Protein AF-A0A2H0QJI5-F1 (afdb_monomer_lite)

Foldseek 3Di:
DVVVVVVVVVVVVVVPVPPDQAWDKDAAAPPDDLVNVCVVQVHDSVVQCVQVVVDGDDHGDIGTDRDDPPPVRVVVVVCPQVVCVVVVHFDDFFPQFPDWPADFADDPNDGDHHTDTDDDPPGGTDGD

Radius of gyration: 22.29 Å; chains: 1; bounding box: 58×56×50 Å

Structure (mmCIF, N/CA/C/O backbone):
data_AF-A0A2H0QJI5-F1
#
_entry.id   AF-A0A2H0QJI5-F1
#
loop_
_atom_site.group_PDB
_atom_site.id
_atom_site.type_symbol
_atom_site.label_atom_id
_atom_site.label_alt_id
_atom_site.label_comp_id
_atom_site.label_asym_id
_atom_site.label_entity_id
_atom_site.label_seq_id
_atom_site.pdbx_PDB_ins_code
_atom_site.Cartn_x
_atom_site.Cartn_y
_atom_site.Cartn_z
_atom_site.occupancy
_atom_site.B_iso_or_equiv
_atom_site.auth_seq_id
_atom_site.auth_comp_id
_atom_site.auth_asym_id
_atom_site.auth_atom_id
_atom_site.pdbx_PDB_model_num
ATOM 1 N N . MET A 1 1 ? -29.119 39.207 14.466 1.00 65.50 1 MET A N 1
ATOM 2 C CA . MET A 1 1 ? -28.094 38.510 15.281 1.00 65.50 1 MET A CA 1
ATOM 3 C C . MET A 1 1 ? -28.472 37.071 15.636 1.00 65.50 1 MET A C 1
ATOM 5 O O . MET A 1 1 ? -27.740 36.178 15.244 1.00 65.50 1 MET A O 1
ATOM 9 N N . ARG A 1 2 ? -29.622 36.796 16.271 1.00 75.06 2 ARG A N 1
ATOM 10 C CA . ARG A 1 2 ? -30.008 35.434 16.708 1.00 75.06 2 ARG A CA 1
ATOM 11 C C . ARG A 1 2 ? -30.008 34.357 15.600 1.00 75.06 2 ARG A C 1
ATOM 13 O O . ARG A 1 2 ? -29.524 33.267 15.852 1.00 75.06 2 ARG A O 1
ATOM 20 N N . ARG A 1 3 ? -30.440 34.684 14.369 1.00 77.94 3 ARG A N 1
ATOM 21 C CA . ARG A 1 3 ? -30.428 33.766 13.200 1.00 77.94 3 ARG A CA 1
ATOM 22 C C . ARG A 1 3 ? -29.022 33.418 12.682 1.00 77.94 3 ARG A C 1
ATOM 24 O O . ARG A 1 3 ? -28.812 32.313 12.206 1.00 77.94 3 ARG A O 1
ATOM 31 N N . ILE A 1 4 ? -28.062 34.338 12.807 1.00 85.00 4 ILE A N 1
ATOM 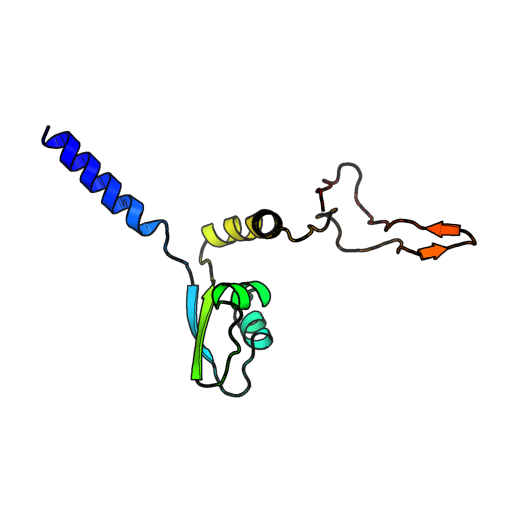32 C CA . ILE A 1 4 ? -26.660 34.116 12.401 1.00 85.00 4 ILE A CA 1
ATOM 33 C C . ILE A 1 4 ? -25.996 33.121 13.360 1.00 85.00 4 ILE A C 1
ATOM 35 O O . ILE A 1 4 ? -25.307 32.208 12.923 1.00 85.00 4 ILE A O 1
ATOM 39 N N . TRP A 1 5 ? -26.285 33.239 14.659 1.00 85.19 5 TRP A N 1
ATOM 40 C CA . TRP A 1 5 ? -25.828 32.289 15.675 1.00 85.19 5 TRP A CA 1
ATOM 41 C C . TRP A 1 5 ? -26.425 30.894 15.493 1.00 85.19 5 TRP A C 1
ATOM 43 O O . TRP A 1 5 ? -25.722 29.907 15.671 1.00 85.19 5 TRP A O 1
ATOM 53 N N . THR A 1 6 ? -27.697 30.798 15.089 1.00 89.06 6 THR A N 1
ATOM 54 C CA . THR A 1 6 ? -28.318 29.500 14.781 1.00 89.06 6 THR A CA 1
ATOM 55 C C . THR A 1 6 ? -27.646 28.826 13.583 1.00 89.06 6 THR A C 1
ATOM 57 O O . THR A 1 6 ? -27.369 27.634 13.637 1.00 89.06 6 THR A O 1
ATOM 60 N N . LEU A 1 7 ? -27.329 29.585 12.528 1.00 88.50 7 LEU A N 1
ATOM 61 C CA . LEU A 1 7 ? -26.627 29.064 11.349 1.00 88.50 7 LEU A CA 1
ATOM 62 C C . LEU A 1 7 ? -25.183 28.646 11.664 1.00 88.50 7 LEU A C 1
ATOM 64 O O . LEU A 1 7 ? -24.748 27.592 11.209 1.00 88.50 7 LEU A O 1
ATOM 68 N N . LEU A 1 8 ? -24.465 29.417 12.487 1.00 87.25 8 LEU A N 1
ATOM 69 C CA . LEU A 1 8 ? -23.122 29.060 12.961 1.00 87.25 8 LEU A CA 1
ATOM 70 C C . LEU A 1 8 ? -23.123 27.780 13.808 1.00 87.25 8 LEU A C 1
ATOM 72 O O . LEU A 1 8 ? -22.269 26.922 13.610 1.00 87.25 8 LEU A O 1
ATOM 76 N N . LEU A 1 9 ? -24.100 27.612 14.703 1.00 85.81 9 LEU A N 1
ATOM 77 C CA . LEU A 1 9 ? -24.247 26.393 15.506 1.00 85.81 9 LEU A CA 1
ATOM 78 C C . LEU A 1 9 ? -24.514 25.156 14.641 1.00 85.81 9 LEU A C 1
ATOM 80 O O . LEU A 1 9 ? -23.915 24.109 14.872 1.00 85.81 9 LEU A O 1
ATOM 84 N N . ILE A 1 10 ? -25.366 25.278 13.621 1.00 87.25 10 ILE A N 1
ATOM 85 C CA . ILE A 1 10 ? -25.645 24.180 12.684 1.00 87.25 10 ILE A CA 1
ATOM 86 C C . ILE A 1 10 ? -24.385 23.817 11.886 1.00 87.25 10 ILE A C 1
ATOM 88 O O . ILE A 1 10 ? -24.071 22.638 11.751 1.00 87.25 10 ILE A O 1
ATOM 92 N N . LEU A 1 11 ? -23.625 24.809 11.413 1.00 83.06 11 LEU A N 1
ATOM 93 C CA . LEU A 1 11 ? -22.386 24.575 10.667 1.00 83.06 11 LEU A CA 1
ATOM 94 C C . LEU A 1 11 ? -21.344 23.811 11.505 1.00 83.06 11 LEU A C 1
ATOM 96 O O . LEU A 1 11 ? -20.709 22.883 11.006 1.00 83.06 11 LEU A O 1
ATOM 100 N N . ILE A 1 12 ? -21.212 24.160 12.789 1.00 82.00 12 ILE A N 1
ATOM 101 C CA . ILE A 1 12 ? -20.297 23.484 13.719 1.00 82.00 12 ILE A CA 1
ATOM 102 C C . ILE A 1 12 ? -20.710 22.017 13.903 1.00 82.00 12 ILE A C 1
ATOM 104 O O . ILE A 1 12 ? -19.869 21.129 13.769 1.00 82.00 12 ILE A O 1
ATOM 108 N N . PHE A 1 13 ? -22.001 21.744 14.116 1.00 75.62 13 PHE A N 1
ATOM 109 C CA . PHE A 1 13 ? -22.499 20.378 14.313 1.00 75.62 13 PHE A CA 1
ATOM 110 C C . PHE A 1 13 ? -22.335 19.480 13.079 1.00 75.62 13 PHE A C 1
ATOM 112 O O . PHE A 1 13 ? -22.027 18.299 13.224 1.00 75.62 13 PHE A O 1
ATOM 119 N N . VAL A 1 14 ? -22.490 20.018 11.865 1.00 76.56 14 VAL A N 1
ATOM 120 C CA . VAL A 1 14 ? -22.334 19.224 10.630 1.00 76.56 14 VAL A CA 1
ATOM 121 C C . VAL A 1 14 ? -20.859 18.899 10.348 1.00 76.56 14 VAL A C 1
ATOM 123 O O . VAL A 1 14 ? -20.553 17.863 9.760 1.00 76.56 14 VAL A O 1
ATOM 126 N N . SER A 1 15 ? -19.921 19.726 10.820 1.00 70.19 15 SER A N 1
ATOM 127 C CA . SER A 1 15 ? -18.483 19.497 10.614 1.00 70.19 15 SER A CA 1
ATOM 128 C C . SER A 1 15 ? -17.877 18.398 11.502 1.00 70.19 15 SER A C 1
ATOM 130 O O . SER A 1 15 ? -16.828 17.848 11.170 1.00 70.19 15 SER A O 1
ATOM 132 N N . SER A 1 16 ? -18.542 18.012 12.598 1.00 68.00 16 SER A N 1
ATOM 133 C CA . SER A 1 16 ? -18.009 17.035 13.560 1.00 68.00 16 SER A CA 1
ATOM 134 C C . SER A 1 16 ? -17.922 15.595 13.033 1.00 68.00 16 SER A C 1
ATOM 136 O O . SER A 1 16 ? -17.152 14.803 13.570 1.00 68.00 16 SER A O 1
ATOM 138 N N . CYS A 1 17 ? -18.658 15.236 11.976 1.00 65.31 17 CYS A N 1
ATOM 139 C CA . CYS A 1 17 ? -18.648 13.870 11.432 1.00 65.31 17 CYS A CA 1
ATOM 140 C C . CYS A 1 17 ? -17.571 13.628 10.360 1.00 65.31 17 CYS A C 1
ATOM 142 O O . CYS A 1 17 ? -17.341 12.481 9.983 1.00 65.31 17 CYS A O 1
ATOM 144 N N . ALA A 1 18 ? -16.894 14.673 9.873 1.00 62.97 18 ALA A N 1
ATOM 145 C CA . ALA A 1 18 ? -15.978 14.565 8.734 1.00 62.97 18 ALA A CA 1
ATOM 146 C C . ALA A 1 18 ? -14.678 13.785 9.038 1.00 62.97 18 ALA A C 1
ATOM 148 O O . ALA A 1 18 ? -14.021 13.313 8.117 1.00 62.97 18 ALA A O 1
ATOM 149 N N . GLY A 1 19 ? -14.305 13.632 10.315 1.00 61.41 19 GLY A N 1
ATOM 150 C CA . GLY A 1 19 ? -13.041 13.005 10.732 1.00 61.41 19 GLY A CA 1
ATOM 151 C C . GLY A 1 19 ? -13.130 11.540 11.176 1.00 61.41 19 GLY A C 1
ATOM 152 O O . GLY A 1 19 ? -12.130 10.983 11.630 1.00 61.41 19 GLY A O 1
ATOM 153 N N . MET A 1 20 ? -14.303 10.904 11.114 1.00 67.25 20 MET A N 1
ATOM 154 C CA . MET A 1 20 ? -14.459 9.535 11.613 1.00 67.25 20 MET A CA 1
ATOM 155 C C . MET A 1 20 ? -13.812 8.519 10.665 1.00 67.25 20 MET A C 1
ATOM 157 O O . MET A 1 20 ? -14.301 8.274 9.563 1.00 67.25 20 MET A O 1
ATOM 161 N N . LYS A 1 21 ? -12.726 7.879 11.120 1.00 66.81 21 LYS A N 1
ATOM 162 C CA . LYS A 1 21 ? -12.117 6.740 10.420 1.00 66.81 21 LYS A CA 1
ATOM 163 C C . LYS A 1 21 ? -13.141 5.608 10.327 1.00 66.81 21 LYS A C 1
ATOM 165 O O . LYS A 1 21 ? -13.632 5.132 11.349 1.00 66.81 21 LYS A O 1
ATOM 170 N N . SER A 1 22 ? -13.454 5.171 9.110 1.00 79.75 22 SER A N 1
ATOM 171 C CA . SER A 1 22 ? -14.389 4.068 8.894 1.00 79.75 22 SER A CA 1
ATOM 172 C C . SER A 1 22 ? -13.652 2.722 8.954 1.00 79.75 22 SER A C 1
ATOM 174 O O . SER A 1 22 ? -12.581 2.540 8.367 1.00 79.75 22 SER A O 1
ATOM 176 N N . GLY A 1 23 ? -14.170 1.792 9.753 1.00 87.44 23 GLY A N 1
ATOM 177 C CA . GLY A 1 23 ? -13.535 0.501 9.992 1.00 87.44 23 GLY A CA 1
ATOM 178 C C . GLY A 1 23 ? -14.094 -0.199 11.221 1.00 87.44 23 GLY A C 1
ATOM 179 O O . GLY A 1 23 ? -15.116 0.208 11.774 1.00 87.44 23 GLY A O 1
ATOM 180 N N . LYS A 1 24 ? -13.421 -1.266 11.648 1.00 91.12 24 LYS A N 1
ATOM 181 C CA . LYS A 1 24 ? -13.805 -2.044 12.833 1.00 91.12 24 LYS A CA 1
ATOM 182 C C . LYS A 1 24 ? -12.588 -2.491 13.623 1.00 91.12 24 LYS A C 1
ATOM 184 O O . LYS A 1 24 ? -11.554 -2.798 13.040 1.00 91.12 24 LYS A O 1
ATOM 189 N N . TYR A 1 25 ? -12.731 -2.583 14.937 1.00 93.62 25 TYR A N 1
ATOM 190 C CA . TYR A 1 25 ? -11.725 -3.202 15.793 1.00 93.62 25 TYR A CA 1
ATOM 191 C C . TYR A 1 25 ? -11.952 -4.710 15.857 1.00 93.62 25 TYR A C 1
ATOM 193 O O . TYR A 1 25 ? -13.085 -5.171 16.003 1.00 93.62 25 TYR A O 1
ATOM 201 N N . VAL A 1 26 ? -10.874 -5.477 15.728 1.00 94.25 26 VAL A N 1
ATOM 202 C CA . VAL A 1 26 ? -10.885 -6.940 15.789 1.00 94.25 26 VAL A CA 1
ATOM 203 C C . VAL A 1 26 ? -9.840 -7.389 16.797 1.00 94.25 26 VAL A C 1
ATOM 205 O O . VAL A 1 26 ? -8.719 -6.880 16.795 1.00 94.25 26 VAL A O 1
ATOM 208 N N . GLN A 1 27 ? -10.208 -8.338 17.653 1.00 95.88 27 GLN A N 1
ATOM 209 C CA . GLN A 1 27 ? -9.271 -8.953 18.581 1.00 95.88 27 GLN A CA 1
ATOM 210 C C . GLN A 1 27 ? -8.429 -10.015 17.862 1.00 95.88 27 GLN A C 1
ATOM 212 O O . GLN A 1 27 ? -8.960 -10.857 17.135 1.00 95.88 27 GLN A O 1
ATOM 217 N N . VAL A 1 28 ? -7.115 -9.979 18.067 1.00 95.19 28 VAL A N 1
ATOM 218 C CA . VAL A 1 28 ? -6.147 -10.893 17.453 1.00 95.19 28 VAL A CA 1
ATOM 219 C C . VAL A 1 28 ? -6.243 -12.262 18.123 1.00 95.19 28 VAL A C 1
ATOM 221 O O . VAL A 1 28 ? -6.017 -12.396 19.325 1.00 95.19 28 VAL A O 1
ATOM 224 N N . GLY A 1 29 ? -6.581 -13.287 17.341 1.00 93.38 29 GLY A N 1
ATOM 225 C CA . GLY A 1 29 ? -6.598 -14.674 17.808 1.00 93.38 29 GLY A CA 1
ATOM 226 C C . GLY A 1 29 ? -5.199 -15.309 17.879 1.00 93.38 29 GLY A C 1
ATOM 227 O O . GLY A 1 29 ? -4.237 -14.740 17.356 1.00 93.38 29 GLY A O 1
ATOM 228 N N . PRO A 1 30 ? -5.076 -16.513 18.470 1.00 87.81 30 PRO A N 1
ATOM 229 C CA . PRO A 1 30 ? -3.837 -17.284 18.424 1.00 87.81 30 PRO A CA 1
ATOM 230 C C . PRO A 1 30 ? -3.407 -17.536 16.970 1.00 87.81 30 PRO A C 1
ATOM 232 O O . PRO A 1 30 ? -4.237 -17.779 16.092 1.00 87.81 30 PRO A O 1
ATOM 235 N N . ASP A 1 31 ? -2.105 -17.416 16.709 1.00 87.25 31 ASP A N 1
ATOM 236 C CA . ASP A 1 31 ? -1.468 -17.545 15.390 1.00 87.25 31 ASP A CA 1
ATOM 237 C C . ASP A 1 31 ? -1.924 -16.547 14.315 1.00 87.25 31 ASP A C 1
ATOM 239 O O . ASP A 1 31 ? -1.680 -16.765 13.118 1.00 87.25 31 ASP A O 1
ATOM 243 N N . GLN A 1 32 ? -2.579 -15.448 14.687 1.00 88.56 32 GLN A N 1
ATOM 244 C CA . GLN A 1 32 ? -2.906 -14.387 13.742 1.00 88.56 32 GLN A CA 1
ATOM 245 C C . GLN A 1 32 ? -1.765 -13.378 13.597 1.00 88.56 32 GLN A C 1
ATOM 247 O O . GLN A 1 32 ? -1.079 -13.017 14.545 1.00 88.56 32 GLN A O 1
ATOM 252 N N . ASN A 1 33 ? -1.561 -12.925 12.362 1.00 93.75 33 ASN A N 1
ATOM 253 C CA . ASN A 1 33 ? -0.605 -11.884 12.013 1.00 93.75 33 ASN A CA 1
ATOM 254 C C . ASN A 1 33 ? -1.226 -10.942 10.973 1.00 93.75 33 ASN A C 1
ATOM 256 O O . ASN A 1 33 ? -2.296 -11.224 10.421 1.00 93.75 33 ASN A O 1
ATOM 260 N N . TYR A 1 34 ? -0.538 -9.839 10.673 1.00 92.94 34 TYR A N 1
ATOM 261 C CA . TYR A 1 34 ? -1.029 -8.838 9.728 1.00 92.94 34 TYR A CA 1
ATOM 262 C C . TYR A 1 34 ? -1.373 -9.426 8.356 1.00 92.94 34 TYR A C 1
ATOM 264 O O . TYR A 1 34 ? -2.398 -9.063 7.789 1.00 92.94 34 TYR A O 1
ATOM 272 N N . ARG A 1 35 ? -0.594 -10.394 7.856 1.00 93.25 35 ARG A N 1
ATOM 273 C CA . ARG A 1 35 ? -0.857 -11.065 6.574 1.00 93.25 35 ARG A CA 1
ATOM 274 C C . ARG A 1 35 ? -2.177 -11.843 6.583 1.00 93.25 35 ARG A C 1
ATOM 276 O O . ARG A 1 35 ? -2.947 -11.762 5.627 1.00 93.25 35 ARG A O 1
ATOM 283 N N . LYS A 1 36 ? -2.454 -12.595 7.654 1.00 9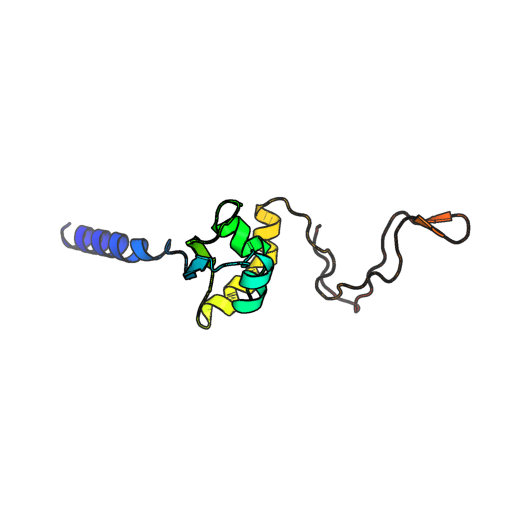4.38 36 LYS A N 1
ATOM 284 C CA . LYS A 1 36 ? -3.714 -13.343 7.803 1.00 94.38 36 LYS A CA 1
ATOM 285 C C . LYS A 1 36 ? -4.910 -12.394 7.918 1.00 94.38 36 LYS A C 1
ATOM 287 O O . LYS A 1 36 ? -5.918 -12.623 7.256 1.00 94.38 36 LYS A O 1
ATOM 292 N N . LEU A 1 37 ? -4.775 -11.312 8.688 1.00 93.06 37 LEU A N 1
ATOM 293 C CA . LEU A 1 37 ? -5.808 -10.279 8.825 1.00 93.06 37 LEU A CA 1
ATOM 294 C C . LEU A 1 37 ? -6.081 -9.566 7.490 1.00 93.06 37 LEU A C 1
ATOM 296 O O . LEU A 1 37 ? -7.235 -9.435 7.089 1.00 93.06 37 LEU A O 1
ATOM 300 N N . ALA A 1 38 ? -5.028 -9.177 6.770 1.00 91.69 38 ALA A N 1
ATOM 301 C CA . ALA A 1 38 ? -5.106 -8.547 5.453 1.00 91.69 38 ALA A CA 1
ATOM 302 C C . ALA A 1 38 ? -5.891 -9.404 4.454 1.00 91.69 38 ALA A C 1
ATOM 304 O O . ALA A 1 38 ? -6.828 -8.930 3.810 1.00 91.69 38 ALA A O 1
ATOM 305 N N . SER A 1 39 ? -5.557 -10.695 4.389 1.00 90.81 39 SER A N 1
ATOM 306 C CA . SER A 1 39 ? -6.257 -11.659 3.539 1.00 90.81 39 SER A CA 1
ATOM 307 C C . SER A 1 39 ? -7.727 -11.824 3.943 1.00 90.81 39 SER A C 1
ATOM 309 O O . SER A 1 39 ? -8.618 -11.728 3.099 1.00 90.81 39 SER A O 1
ATOM 311 N N . ALA A 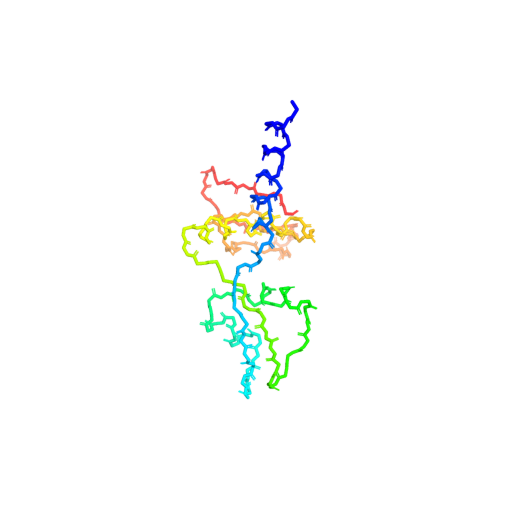1 40 ? -8.001 -11.993 5.242 1.00 91.25 40 ALA A N 1
ATOM 312 C CA . ALA A 1 40 ? -9.354 -12.204 5.758 1.00 91.25 40 ALA A CA 1
ATOM 313 C C . ALA A 1 40 ? -10.289 -11.014 5.491 1.00 91.25 40 ALA A C 1
ATOM 315 O O . ALA A 1 40 ? -11.458 -11.202 5.154 1.00 91.25 40 ALA A O 1
ATOM 316 N N . PHE A 1 41 ? -9.779 -9.788 5.620 1.00 89.06 41 PHE A N 1
ATOM 317 C CA . PHE A 1 41 ? -10.577 -8.574 5.464 1.00 89.06 41 PHE A CA 1
ATOM 318 C C . PHE A 1 41 ? -10.484 -7.936 4.077 1.00 89.06 41 PHE A C 1
ATOM 320 O O . PHE A 1 41 ? -11.186 -6.954 3.839 1.00 89.06 41 PHE A O 1
ATOM 327 N N . LYS A 1 42 ? -9.684 -8.509 3.166 1.00 88.69 42 LYS A N 1
ATOM 328 C CA . LYS A 1 42 ? -9.399 -7.974 1.823 1.00 88.69 42 LYS A CA 1
ATOM 329 C C . LYS A 1 42 ? -8.886 -6.530 1.867 1.00 88.69 42 LYS A C 1
ATOM 331 O O . LYS A 1 42 ? -9.275 -5.702 1.050 1.00 88.69 42 LYS A O 1
ATOM 336 N N . VAL A 1 43 ? -8.022 -6.245 2.838 1.00 85.75 43 VAL A N 1
ATOM 337 C CA . VAL A 1 43 ? -7.381 -4.939 3.033 1.00 85.75 43 VAL A CA 1
ATOM 338 C C . VAL A 1 43 ? -5.870 -5.135 2.906 1.00 85.75 43 VAL A C 1
ATOM 340 O O . VAL A 1 43 ? -5.352 -6.089 3.488 1.00 85.75 43 VAL A O 1
ATOM 343 N N . PRO A 1 44 ? -5.141 -4.278 2.173 1.00 88.00 44 PRO A N 1
ATOM 344 C CA . PRO A 1 44 ? -3.688 -4.362 2.088 1.00 88.00 44 PRO A CA 1
ATOM 345 C C . PRO A 1 44 ? -3.004 -4.369 3.464 1.00 88.00 44 PRO A C 1
ATOM 347 O O . PRO A 1 44 ? -3.351 -3.597 4.357 1.00 88.00 44 PRO A O 1
ATOM 350 N N . GLU A 1 45 ? -1.987 -5.221 3.631 1.00 89.62 45 GLU A N 1
ATOM 351 C CA . GLU A 1 45 ? -1.280 -5.386 4.912 1.00 89.62 45 GLU A CA 1
ATOM 352 C C . GLU A 1 45 ? -0.691 -4.065 5.428 1.00 89.62 45 GLU A C 1
ATOM 354 O O . GLU A 1 45 ? -0.796 -3.752 6.614 1.00 89.62 45 GLU A O 1
ATOM 359 N N . TRP A 1 46 ? -0.110 -3.270 4.525 1.00 85.62 46 TRP A N 1
ATOM 360 C CA . TRP A 1 46 ? 0.480 -1.971 4.847 1.00 85.62 46 TRP A CA 1
ATOM 361 C C . TRP A 1 46 ? -0.556 -0.988 5.400 1.00 85.62 46 TRP A C 1
ATOM 363 O O . TRP A 1 46 ? -0.254 -0.245 6.328 1.00 85.62 46 TRP A O 1
ATOM 373 N N . GLN A 1 47 ? -1.789 -1.024 4.891 1.00 87.75 47 GLN A N 1
ATOM 374 C CA . GLN A 1 47 ? -2.857 -0.121 5.307 1.00 87.75 47 GLN A CA 1
ATOM 375 C C . GLN A 1 47 ? -3.318 -0.449 6.730 1.00 87.75 47 GLN A C 1
ATOM 377 O O . GLN A 1 47 ? -3.535 0.453 7.537 1.00 87.75 47 GLN A O 1
ATOM 382 N N . ILE A 1 48 ? -3.400 -1.740 7.071 1.00 91.94 48 ILE A N 1
ATOM 383 C CA . ILE A 1 48 ? -3.680 -2.175 8.444 1.00 91.94 48 ILE A CA 1
ATOM 384 C C . ILE A 1 48 ? -2.529 -1.754 9.362 1.00 91.94 48 ILE A C 1
ATOM 386 O O . ILE A 1 48 ? -2.775 -1.166 10.411 1.00 91.94 48 ILE A O 1
ATOM 390 N N . ARG A 1 49 ? -1.273 -1.999 8.973 1.00 92.44 49 ARG A N 1
ATOM 391 C CA . ARG A 1 49 ? -0.103 -1.617 9.782 1.00 92.44 49 ARG A CA 1
ATOM 392 C C . ARG A 1 49 ? -0.063 -0.116 10.046 1.00 92.44 49 ARG A C 1
ATOM 394 O O . ARG A 1 49 ? 0.038 0.292 11.196 1.00 92.44 49 ARG A O 1
ATOM 401 N N . GLN A 1 50 ? -0.229 0.697 9.009 1.00 87.94 50 GLN A N 1
ATOM 402 C CA . GLN A 1 50 ? -0.244 2.151 9.120 1.00 87.94 50 GLN A CA 1
ATOM 403 C C . GLN A 1 50 ? -1.388 2.649 10.006 1.00 87.94 50 GLN A C 1
ATOM 405 O O . GLN A 1 50 ? -1.178 3.517 10.851 1.00 87.94 50 GLN A O 1
ATOM 410 N N . ALA A 1 51 ? -2.589 2.083 9.858 1.00 90.06 51 ALA A N 1
ATOM 411 C CA . ALA A 1 51 ? -3.733 2.467 10.679 1.00 90.06 51 ALA A CA 1
ATOM 412 C C . ALA A 1 51 ? -3.567 2.105 12.168 1.00 90.06 51 ALA A C 1
ATOM 414 O O . ALA A 1 51 ? -4.282 2.656 13.002 1.00 90.06 51 ALA A O 1
ATOM 415 N N . ASN A 1 52 ? -2.617 1.219 12.489 1.00 92.88 52 ASN A N 1
ATOM 416 C CA . ASN A 1 52 ? -2.253 0.793 13.841 1.00 92.88 52 ASN A CA 1
ATOM 417 C C . ASN A 1 52 ? -0.809 1.190 14.200 1.00 92.88 52 ASN A C 1
ATOM 419 O O . ASN A 1 52 ? -0.144 0.481 14.955 1.00 92.88 52 ASN A O 1
ATOM 423 N N . GLU A 1 53 ? -0.306 2.292 13.629 1.00 91.19 53 GLU A N 1
ATOM 424 C CA . GLU A 1 53 ? 0.988 2.902 13.990 1.00 91.19 53 GLU A CA 1
ATOM 425 C C . GLU A 1 53 ? 2.187 1.942 13.882 1.00 91.19 53 GLU A C 1
ATOM 427 O O . GLU A 1 53 ? 3.182 2.067 14.589 1.00 91.19 53 GLU A O 1
ATOM 432 N N . ASN A 1 54 ? 2.101 0.955 12.988 1.00 88.88 54 ASN A N 1
ATOM 433 C CA . ASN A 1 54 ? 3.094 -0.102 12.794 1.00 88.88 54 ASN A CA 1
ATOM 434 C C . ASN A 1 54 ? 3.418 -0.910 14.067 1.00 88.88 54 ASN A C 1
ATOM 436 O O . ASN A 1 54 ? 4.462 -1.562 14.134 1.00 88.88 54 ASN A O 1
ATOM 440 N N . LYS A 1 55 ? 2.517 -0.916 15.058 1.00 91.44 55 LYS A N 1
ATOM 441 C CA . LYS A 1 55 ? 2.677 -1.671 16.304 1.00 91.44 55 LYS A CA 1
ATOM 442 C C . LYS A 1 55 ? 2.807 -3.172 16.008 1.00 91.44 55 LYS A C 1
ATOM 444 O O . LYS A 1 55 ? 2.100 -3.709 15.156 1.00 91.44 55 LYS A O 1
ATOM 449 N N . ALA A 1 56 ? 3.686 -3.881 16.714 1.00 91.12 56 ALA A N 1
ATOM 450 C CA . ALA A 1 56 ? 3.678 -5.346 16.692 1.00 91.12 56 ALA A CA 1
ATOM 451 C C . ALA A 1 56 ? 2.384 -5.876 17.337 1.00 91.12 56 ALA A C 1
ATOM 453 O O . ALA A 1 56 ? 1.912 -5.307 18.319 1.00 91.12 56 ALA A O 1
ATOM 454 N N . ILE A 1 57 ? 1.813 -6.950 16.786 1.00 92.25 57 ILE A N 1
ATOM 455 C CA . ILE A 1 57 ? 0.561 -7.531 17.288 1.00 92.25 57 ILE A CA 1
ATOM 456 C C . ILE A 1 57 ? 0.816 -8.881 17.940 1.00 92.25 57 ILE A C 1
ATOM 458 O O . ILE A 1 57 ? 1.588 -9.690 17.425 1.00 92.25 57 ILE A O 1
ATOM 462 N N . SER A 1 58 ? 0.147 -9.106 19.062 1.00 93.81 58 SER A N 1
ATOM 463 C CA . SER A 1 58 ? 0.143 -10.353 19.818 1.00 93.81 58 SER A CA 1
ATOM 464 C C . SER A 1 58 ? -1.287 -10.843 20.017 1.00 93.81 58 SER A C 1
ATOM 466 O O . SER A 1 58 ? -2.246 -10.076 19.926 1.00 93.81 58 SER A O 1
ATOM 468 N N . SER A 1 59 ? -1.444 -12.132 20.312 1.00 94.38 59 SER A N 1
ATOM 469 C CA . SER A 1 59 ? -2.739 -12.707 20.680 1.00 94.38 59 SER A CA 1
ATOM 470 C C . SER A 1 59 ? -3.384 -11.905 21.815 1.00 94.38 59 SER A C 1
ATOM 472 O O . SER A 1 59 ? -2.749 -11.646 22.835 1.00 94.38 59 SER A O 1
ATOM 474 N N . GLY A 1 60 ? -4.648 -11.523 21.639 1.00 92.94 60 GLY A N 1
ATOM 475 C CA . GLY A 1 60 ? -5.409 -10.705 22.583 1.00 92.94 60 GLY A CA 1
ATOM 476 C C . GLY A 1 60 ? -5.398 -9.201 22.295 1.00 92.94 60 GLY A C 1
ATOM 477 O O . GLY A 1 60 ? -6.272 -8.508 22.818 1.00 92.94 60 GLY A O 1
ATOM 478 N N . ASP A 1 61 ? -4.493 -8.700 21.443 1.00 94.81 61 ASP A N 1
ATOM 479 C CA . ASP A 1 61 ? -4.474 -7.290 21.039 1.00 94.81 61 ASP A CA 1
ATOM 480 C C . ASP A 1 61 ? -5.723 -6.907 20.235 1.00 94.81 61 ASP A C 1
ATOM 482 O O . ASP A 1 61 ? -6.288 -7.715 19.499 1.00 94.81 61 ASP A O 1
ATOM 486 N N . TRP A 1 62 ? -6.115 -5.637 20.320 1.00 95.19 62 TRP A N 1
ATOM 487 C CA . TRP A 1 62 ? -7.127 -5.049 19.446 1.00 95.19 62 TRP A CA 1
ATOM 488 C C . TRP A 1 62 ? -6.462 -4.322 18.283 1.00 95.19 62 TRP A C 1
ATOM 490 O O . TRP A 1 62 ? -5.651 -3.420 18.486 1.00 95.19 62 TRP A O 1
ATOM 500 N N . VAL A 1 63 ? -6.839 -4.701 17.065 1.00 94.94 63 VAL A N 1
ATOM 501 C CA . VAL A 1 63 ? -6.330 -4.119 15.821 1.00 94.94 63 VAL A CA 1
ATOM 502 C C . VAL A 1 63 ? -7.482 -3.465 15.075 1.00 94.94 63 VAL A C 1
ATOM 504 O O . VAL A 1 63 ? -8.522 -4.082 14.839 1.00 94.94 63 VAL A O 1
ATOM 507 N N . PHE A 1 64 ? -7.301 -2.207 14.691 1.00 94.31 64 PHE A N 1
ATOM 508 C CA . PHE A 1 64 ? -8.225 -1.497 13.823 1.00 94.31 64 PHE A CA 1
ATOM 509 C C . PHE A 1 64 ? -8.048 -1.956 12.375 1.00 94.31 64 PHE A C 1
ATOM 511 O O . PHE A 1 64 ? -6.966 -1.858 11.800 1.00 94.31 64 PHE A O 1
ATOM 518 N N . ILE A 1 65 ? -9.119 -2.437 11.761 1.00 92.75 65 ILE A N 1
ATOM 519 C CA . ILE A 1 65 ? -9.154 -2.807 10.352 1.00 92.75 65 ILE A CA 1
ATOM 520 C C . ILE A 1 65 ? -9.870 -1.681 9.596 1.00 92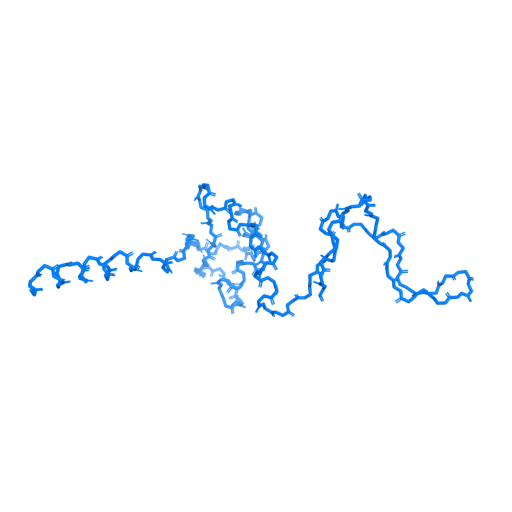.75 65 ILE A C 1
ATOM 522 O O . ILE A 1 65 ? -11.093 -1.555 9.738 1.00 92.75 65 ILE A O 1
ATOM 526 N N . PRO A 1 66 ? -9.150 -0.861 8.805 1.00 88.56 66 PRO A N 1
ATOM 527 C CA . PRO A 1 66 ? -9.778 0.170 7.990 1.00 88.56 66 PRO A CA 1
ATOM 528 C C . PRO A 1 66 ? -10.627 -0.505 6.911 1.00 88.56 66 PRO A C 1
ATOM 530 O O . PRO A 1 66 ? -10.123 -1.295 6.116 1.00 88.56 66 PRO A O 1
ATOM 533 N N . GLN A 1 67 ? -11.929 -0.232 6.905 1.00 83.12 67 GLN A N 1
ATOM 534 C CA . GLN A 1 67 ? -12.865 -0.794 5.934 1.00 83.12 67 GLN A CA 1
ATOM 535 C C . GLN A 1 67 ? -13.824 0.300 5.511 1.00 83.12 67 GLN A C 1
ATOM 537 O O . GLN A 1 67 ? -14.632 0.739 6.323 1.00 83.12 67 GLN A O 1
ATOM 542 N N . ASN A 1 68 ? -13.789 0.678 4.239 1.00 72.88 68 ASN A N 1
ATOM 543 C CA . ASN A 1 68 ? -14.790 1.576 3.694 1.00 72.88 68 ASN A CA 1
ATOM 544 C C . ASN A 1 68 ? -15.936 0.744 3.115 1.00 72.88 68 ASN A C 1
ATOM 546 O O . ASN A 1 68 ? -15.777 0.025 2.129 1.00 72.88 68 ASN A O 1
ATOM 550 N N . TRP A 1 69 ? -17.090 0.810 3.765 1.00 62.06 69 TRP A N 1
ATOM 551 C CA . TRP A 1 69 ? -18.313 0.140 3.345 1.00 62.06 69 TRP A CA 1
ATOM 552 C C . TRP A 1 69 ? -19.107 1.049 2.395 1.00 62.06 69 TRP A C 1
ATOM 554 O O . TRP A 1 69 ? -19.201 2.257 2.600 1.00 62.06 69 TRP A O 1
ATOM 564 N N . GLY A 1 70 ? -19.677 0.465 1.338 1.00 62.22 70 GLY A N 1
ATOM 565 C CA . GLY A 1 70 ? -20.495 1.182 0.350 1.00 62.22 70 GLY A CA 1
ATOM 566 C C . GLY A 1 70 ? -19.711 1.905 -0.756 1.00 62.22 70 GLY A C 1
ATOM 567 O O . GLY A 1 70 ? -18.498 1.749 -0.900 1.00 62.22 70 GLY A O 1
ATOM 568 N N . LEU A 1 71 ? -20.432 2.699 -1.559 1.00 57.56 71 LEU A N 1
ATOM 569 C CA . LEU A 1 71 ? -19.924 3.415 -2.746 1.00 57.56 71 LEU A CA 1
ATOM 570 C C . LEU A 1 71 ? -18.726 4.335 -2.441 1.00 57.56 71 LEU A C 1
ATOM 572 O O . LEU A 1 71 ? -17.819 4.464 -3.260 1.00 57.56 71 LEU A O 1
ATOM 576 N N . MET A 1 72 ? -18.680 4.914 -1.237 1.00 57.09 72 MET A N 1
ATOM 577 C CA . MET A 1 72 ? -17.594 5.798 -0.797 1.00 57.09 72 MET A CA 1
ATOM 578 C C . MET A 1 72 ? -16.243 5.068 -0.723 1.00 57.09 72 MET A C 1
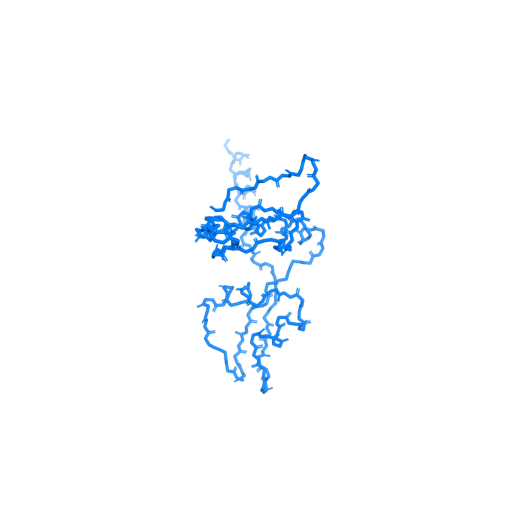ATOM 580 O O . MET A 1 72 ? -15.199 5.637 -1.032 1.00 57.09 72 MET A O 1
ATOM 584 N N . GLY A 1 73 ? -16.253 3.777 -0.375 1.00 58.41 73 GLY A N 1
ATOM 585 C CA . GLY A 1 73 ? -15.033 2.978 -0.291 1.00 58.41 73 GLY A CA 1
ATOM 586 C C . GLY A 1 73 ? -14.402 2.659 -1.632 1.00 58.41 73 GLY A C 1
ATOM 587 O O . GLY A 1 73 ? -13.179 2.615 -1.738 1.00 58.41 73 GLY A O 1
ATOM 588 N N . GLN A 1 74 ? -15.219 2.499 -2.672 1.00 54.12 74 GLN A N 1
ATOM 589 C CA . GLN A 1 74 ? -14.713 2.312 -4.029 1.00 54.12 74 GLN A CA 1
ATOM 590 C C . GLN A 1 74 ? -14.040 3.582 -4.559 1.00 54.12 74 GLN A C 1
ATOM 592 O O . GLN A 1 74 ? -13.027 3.471 -5.242 1.00 54.12 74 GLN A O 1
ATOM 597 N N . MET A 1 75 ? -14.545 4.764 -4.192 1.00 52.44 75 MET A N 1
ATOM 598 C CA . MET A 1 75 ? -13.938 6.045 -4.566 1.00 52.44 75 MET A CA 1
ATOM 599 C C . MET A 1 75 ? -12.622 6.309 -3.817 1.00 52.44 75 MET A C 1
ATOM 601 O O . MET A 1 75 ? -11.649 6.724 -4.436 1.00 52.44 75 MET A O 1
ATOM 605 N N . MET A 1 76 ? -12.540 5.995 -2.518 1.00 54.09 76 MET A N 1
ATOM 606 C CA . MET A 1 76 ? -11.307 6.196 -1.737 1.00 54.09 76 MET A CA 1
ATOM 607 C C . MET A 1 76 ? -10.166 5.238 -2.110 1.00 54.09 76 MET A C 1
ATOM 609 O O . MET A 1 76 ? -9.005 5.607 -1.994 1.00 54.09 76 MET A O 1
ATOM 613 N N . ASN A 1 77 ? -10.447 4.029 -2.611 1.00 53.00 77 ASN A N 1
ATOM 614 C CA . ASN A 1 77 ? -9.384 3.147 -3.122 1.00 53.00 77 ASN A CA 1
ATOM 615 C C . ASN A 1 77 ? -8.663 3.742 -4.350 1.00 53.00 77 ASN A C 1
ATOM 617 O O . ASN A 1 77 ? -7.535 3.362 -4.652 1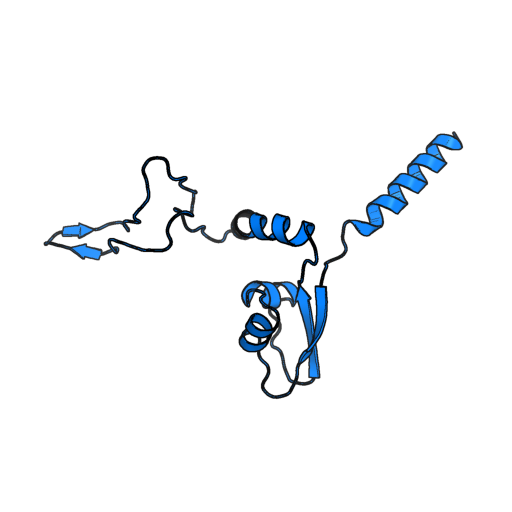.00 53.00 77 ASN A O 1
ATOM 621 N N . GLN A 1 78 ? -9.284 4.701 -5.042 1.00 51.09 78 GLN A N 1
ATOM 622 C CA . GLN A 1 78 ? -8.662 5.450 -6.133 1.00 51.09 78 GLN A CA 1
ATOM 623 C C . GLN A 1 78 ? -7.624 6.474 -5.619 1.00 51.09 78 GLN A C 1
ATOM 625 O O . GLN A 1 78 ? -6.747 6.883 -6.376 1.00 51.09 78 GLN A O 1
ATOM 630 N N . GLU A 1 79 ? -7.662 6.831 -4.326 1.00 53.28 79 GLU A N 1
ATOM 631 C CA . GLU A 1 79 ? -6.677 7.701 -3.668 1.00 53.28 79 GLU A CA 1
ATOM 632 C C . GLU A 1 79 ? -5.385 6.981 -3.254 1.00 53.28 79 GLU A C 1
ATOM 634 O O . GLU A 1 79 ? -4.462 7.657 -2.809 1.00 53.28 79 GLU A O 1
ATOM 639 N N . GLU A 1 80 ? -5.243 5.655 -3.409 1.00 57.31 80 GLU A N 1
ATOM 640 C CA . GLU A 1 80 ? -3.987 4.965 -3.043 1.00 57.31 80 GLU A CA 1
ATOM 641 C C . GLU A 1 80 ? -2.759 5.588 -3.733 1.00 57.31 80 GLU A C 1
ATOM 643 O O . GLU A 1 80 ? -1.692 5.697 -3.130 1.00 57.31 80 GLU A O 1
ATOM 648 N N . THR A 1 81 ? -2.925 6.080 -4.966 1.00 57.72 81 THR A N 1
ATOM 649 C CA . THR A 1 81 ? -1.880 6.800 -5.709 1.00 57.72 81 THR A CA 1
ATOM 650 C C . THR A 1 81 ? -1.570 8.174 -5.097 1.00 57.72 81 THR A C 1
ATOM 652 O O . THR A 1 81 ? -0.407 8.553 -4.992 1.00 57.72 81 THR A O 1
ATOM 655 N N . GLY A 1 82 ? -2.586 8.912 -4.638 1.00 58.09 82 GLY A N 1
ATOM 656 C CA . GLY A 1 82 ? -2.400 10.210 -3.976 1.00 58.09 82 GLY A CA 1
ATOM 657 C C . GLY A 1 82 ? -1.813 10.080 -2.568 1.00 58.09 82 GLY A C 1
ATOM 658 O O . GLY A 1 82 ? -0.964 10.873 -2.165 1.00 58.09 82 GLY A O 1
ATOM 659 N N . ALA A 1 83 ? -2.206 9.038 -1.836 1.00 57.16 83 ALA A N 1
ATOM 660 C CA . ALA A 1 83 ? -1.716 8.755 -0.496 1.00 57.16 83 ALA A CA 1
ATOM 661 C C . ALA A 1 83 ? -0.253 8.279 -0.497 1.00 57.16 83 ALA A C 1
ATOM 663 O O . ALA A 1 83 ? 0.492 8.654 0.403 1.00 57.16 83 ALA A O 1
ATOM 664 N N . ALA A 1 84 ? 0.173 7.488 -1.490 1.00 62.50 84 ALA A N 1
ATOM 665 C CA . ALA A 1 84 ? 1.584 7.131 -1.671 1.00 62.50 84 ALA A CA 1
ATOM 666 C C . ALA A 1 84 ? 2.447 8.374 -1.960 1.00 62.50 84 ALA A C 1
ATOM 668 O O . ALA A 1 84 ? 3.463 8.585 -1.297 1.00 62.50 84 ALA A O 1
ATOM 669 N N . PHE A 1 85 ? 1.974 9.267 -2.838 1.00 64.75 85 PHE A N 1
ATOM 670 C CA . PHE A 1 85 ? 2.650 10.537 -3.122 1.00 64.75 85 PHE A CA 1
ATOM 671 C C . PHE A 1 85 ? 2.788 11.426 -1.872 1.00 64.75 85 PHE A C 1
ATOM 673 O O . PHE A 1 85 ? 3.865 11.946 -1.590 1.00 64.75 85 PHE A O 1
ATOM 680 N N . ALA A 1 86 ? 1.732 11.543 -1.056 1.00 63.31 86 ALA A N 1
ATOM 681 C CA . ALA A 1 86 ? 1.754 12.320 0.190 1.00 63.31 86 ALA A CA 1
ATOM 682 C C . ALA A 1 86 ? 2.738 11.779 1.250 1.00 63.31 86 ALA A C 1
ATOM 684 O O . ALA A 1 86 ? 3.127 12.512 2.159 1.00 63.31 86 ALA A O 1
ATOM 685 N N . ARG A 1 87 ? 3.147 10.508 1.144 1.00 72.19 87 ARG A N 1
ATOM 686 C CA . ARG A 1 87 ? 4.130 9.864 2.032 1.00 72.19 87 ARG A CA 1
ATOM 687 C C . ARG A 1 87 ? 5.558 9.897 1.489 1.00 72.19 87 ARG A C 1
ATOM 689 O O . ARG A 1 87 ? 6.455 9.381 2.150 1.00 72.19 87 ARG A O 1
ATOM 696 N N . GLY A 1 88 ? 5.773 10.494 0.314 1.00 71.88 88 GLY A N 1
ATOM 697 C CA . GLY A 1 88 ? 7.068 10.477 -0.368 1.00 71.88 88 GLY A CA 1
ATOM 698 C C . GLY A 1 88 ? 7.466 9.085 -0.866 1.00 71.88 88 GLY A C 1
ATOM 699 O O . GLY A 1 88 ? 8.652 8.812 -1.032 1.00 71.88 88 GLY A O 1
ATOM 700 N N . GLU A 1 89 ? 6.497 8.186 -1.059 1.00 80.00 89 GLU A N 1
ATOM 701 C CA . GLU A 1 89 ? 6.734 6.873 -1.655 1.00 80.00 89 GLU A CA 1
ATOM 702 C C . GLU A 1 89 ? 6.754 7.000 -3.182 1.00 80.00 89 GLU A C 1
ATOM 704 O O . GLU A 1 89 ? 5.912 7.688 -3.762 1.00 80.00 89 GLU A O 1
ATOM 709 N N . PHE A 1 90 ? 7.691 6.303 -3.830 1.00 82.19 90 PHE A N 1
ATOM 710 C CA . PHE A 1 90 ? 7.775 6.295 -5.287 1.00 82.19 90 PHE A CA 1
ATOM 711 C C . PHE A 1 90 ? 6.571 5.583 -5.906 1.00 82.19 90 PHE A C 1
ATOM 713 O O . PHE A 1 90 ? 6.216 4.465 -5.510 1.00 82.19 90 PHE A O 1
ATOM 720 N N . LEU A 1 91 ? 5.964 6.208 -6.913 1.00 83.62 91 LEU A N 1
ATOM 721 C CA . LEU A 1 91 ? 4.858 5.609 -7.655 1.00 83.62 91 LEU A CA 1
ATOM 722 C C . LEU A 1 91 ? 5.362 4.694 -8.767 1.00 83.62 91 LEU A C 1
ATOM 724 O O . LEU A 1 91 ? 6.388 4.933 -9.402 1.00 83.62 91 LEU A O 1
ATOM 728 N N . TRP A 1 92 ? 4.588 3.651 -9.069 1.00 88.19 92 TRP A N 1
ATOM 729 C CA . TRP A 1 92 ? 4.835 2.890 -10.287 1.00 88.19 92 TRP A CA 1
ATOM 730 C C . TRP A 1 92 ? 4.472 3.751 -11.512 1.00 88.19 92 TRP A C 1
ATOM 732 O O . TRP A 1 92 ? 3.315 4.169 -11.629 1.00 88.19 92 TRP A O 1
ATOM 742 N N . PRO A 1 93 ? 5.406 4.003 -12.448 1.00 90.88 93 PRO A N 1
ATOM 743 C CA . PRO A 1 93 ? 5.242 5.057 -13.449 1.00 90.88 93 PRO A CA 1
ATOM 744 C C . PRO A 1 93 ? 4.242 4.708 -14.555 1.00 90.88 93 PRO A C 1
ATOM 746 O O . PRO A 1 93 ? 3.769 5.600 -15.251 1.00 90.88 93 PRO A O 1
ATOM 749 N N . VAL A 1 94 ? 3.887 3.431 -14.738 1.00 93.31 94 VAL A N 1
ATOM 750 C CA . VAL A 1 94 ? 2.948 2.995 -15.785 1.00 93.31 94 VAL A CA 1
ATOM 751 C C . VAL A 1 94 ? 1.771 2.237 -15.158 1.00 93.31 94 VAL A C 1
ATOM 753 O O . VAL A 1 94 ? 1.802 1.009 -15.074 1.00 93.31 94 VAL A O 1
ATOM 756 N N . PRO A 1 95 ? 0.681 2.914 -14.750 1.00 88.81 95 PRO A N 1
ATOM 757 C CA . PRO A 1 95 ? -0.450 2.260 -14.078 1.00 88.81 95 PRO A CA 1
ATOM 758 C C . PRO A 1 95 ? -1.111 1.153 -14.905 1.00 88.81 95 PRO A C 1
ATOM 760 O O . PRO A 1 95 ? -1.655 0.195 -14.361 1.00 88.81 95 PRO A O 1
ATOM 763 N N . SER A 1 96 ? -1.046 1.270 -16.234 1.00 89.12 96 SER A N 1
ATOM 764 C CA . SER A 1 96 ? -1.642 0.301 -17.160 1.00 89.12 96 SER A CA 1
ATOM 765 C C . SER A 1 96 ? -0.902 -1.041 -17.238 1.00 89.12 96 SER A C 1
ATOM 767 O O . SER A 1 96 ? -1.427 -1.982 -17.833 1.00 89.12 96 SER A O 1
ATOM 769 N N . SER A 1 97 ? 0.299 -1.159 -16.658 1.00 90.88 97 SER A N 1
ATOM 770 C CA . SER A 1 97 ? 1.117 -2.369 -16.752 1.00 90.88 97 SER A CA 1
ATOM 771 C C . SER A 1 97 ? 2.047 -2.525 -15.557 1.00 90.88 97 SER A C 1
ATOM 773 O O . SER A 1 97 ? 2.870 -1.661 -15.288 1.00 90.88 97 SER A O 1
ATOM 775 N N . LYS A 1 98 ? 1.975 -3.674 -14.879 1.00 89.94 98 LYS A N 1
ATOM 776 C CA . LYS A 1 98 ? 2.899 -4.047 -13.790 1.00 89.94 98 LYS A CA 1
ATOM 777 C C . LYS A 1 98 ? 4.065 -4.924 -14.261 1.00 89.94 98 LYS A C 1
ATOM 779 O O . LYS A 1 98 ? 4.835 -5.415 -13.444 1.00 89.94 98 LYS A O 1
ATOM 784 N N . ARG A 1 99 ? 4.158 -5.199 -15.566 1.00 94.25 99 ARG A N 1
ATOM 785 C CA . ARG A 1 99 ? 5.154 -6.115 -16.133 1.00 94.25 99 ARG A CA 1
ATOM 786 C C . ARG A 1 99 ? 6.389 -5.335 -16.557 1.00 94.25 99 ARG A C 1
ATOM 788 O O . ARG A 1 99 ? 6.256 -4.345 -17.257 1.00 94.25 99 ARG A O 1
ATOM 795 N N . ILE A 1 100 ? 7.575 -5.829 -16.235 1.00 95.31 100 ILE A N 1
ATOM 796 C CA . ILE A 1 100 ? 8.824 -5.340 -16.824 1.00 95.31 100 ILE A CA 1
ATOM 797 C C . ILE A 1 100 ? 9.121 -6.209 -18.050 1.00 95.31 100 ILE A C 1
ATOM 799 O O . ILE A 1 100 ? 9.131 -7.436 -17.959 1.00 95.31 100 ILE A O 1
ATOM 803 N N . SER A 1 101 ? 9.283 -5.597 -19.223 1.00 95.31 101 SER A N 1
ATOM 804 C CA . SER A 1 101 ? 9.690 -6.308 -20.443 1.00 95.31 101 SER A CA 1
ATOM 805 C C . SER A 1 101 ? 11.207 -6.371 -20.615 1.00 95.31 101 SER A C 1
ATOM 807 O O . SER A 1 101 ? 11.699 -7.277 -21.285 1.00 95.31 101 SER A O 1
ATOM 809 N N . SER A 1 102 ? 11.939 -5.430 -20.017 1.00 93.06 102 SER A N 1
ATOM 810 C CA . SER A 1 102 ? 13.403 -5.358 -20.050 1.00 93.06 102 SER A CA 1
ATOM 811 C C . SER A 1 102 ? 13.911 -4.768 -18.738 1.00 93.06 102 SER A C 1
ATOM 813 O O . SER A 1 102 ? 13.430 -3.721 -18.313 1.00 93.06 102 SER A O 1
ATOM 815 N N . GLU A 1 103 ? 14.857 -5.439 -18.093 1.00 93.94 103 GLU A N 1
ATOM 816 C CA . GLU A 1 103 ? 15.416 -5.036 -16.799 1.00 93.94 103 GLU A CA 1
ATOM 817 C C . GLU A 1 103 ? 16.669 -4.168 -16.968 1.00 93.94 103 GLU A C 1
ATOM 819 O O . GLU A 1 103 ? 17.324 -4.203 -18.012 1.00 93.94 103 GLU A O 1
ATOM 824 N N . PHE A 1 104 ? 17.021 -3.429 -15.918 1.00 95.50 104 PHE A N 1
ATOM 825 C CA . PHE A 1 104 ? 18.269 -2.672 -15.817 1.00 95.50 104 PHE A CA 1
ATOM 826 C C . PHE A 1 104 ? 19.483 -3.612 -15.775 1.00 95.50 104 PHE A C 1
ATOM 828 O O . PHE A 1 104 ? 19.430 -4.662 -15.136 1.00 95.50 104 PHE A O 1
ATOM 835 N N . GLY A 1 105 ? 20.597 -3.220 -16.400 1.00 94.88 105 GLY A N 1
ATOM 836 C CA . GLY A 1 105 ? 21.868 -3.947 -16.308 1.00 94.88 105 GLY A CA 1
ATOM 837 C C . GLY A 1 105 ? 22.547 -4.209 -17.651 1.00 94.88 105 GLY A C 1
ATOM 838 O O . GLY A 1 105 ? 22.241 -3.589 -18.661 1.00 94.88 105 GLY A O 1
ATOM 839 N N . HIS A 1 106 ? 23.523 -5.113 -17.687 1.00 92.50 106 HIS A N 1
ATOM 840 C CA . HIS A 1 106 ? 24.325 -5.337 -18.891 1.00 92.50 106 HIS A CA 1
ATOM 841 C C . HIS A 1 106 ? 23.610 -6.245 -19.908 1.00 92.50 106 HIS A C 1
ATOM 843 O O . HIS A 1 106 ? 23.226 -7.371 -19.587 1.00 92.50 106 HIS A O 1
ATOM 849 N N . ARG A 1 107 ? 23.459 -5.780 -21.154 1.00 85.44 107 ARG A N 1
ATOM 850 C CA . ARG A 1 107 ? 22.846 -6.514 -22.272 1.00 85.44 107 ARG A CA 1
ATOM 851 C C . ARG A 1 107 ? 23.608 -6.294 -23.573 1.00 85.44 107 ARG A C 1
ATOM 853 O O . ARG A 1 107 ? 23.943 -5.173 -23.935 1.00 85.44 107 ARG A O 1
ATOM 860 N N . TRP A 1 108 ? 23.850 -7.388 -24.296 1.00 87.38 108 TRP A N 1
ATOM 861 C CA . TRP A 1 108 ? 24.478 -7.381 -25.627 1.00 87.38 108 TRP A CA 1
ATOM 862 C C . TRP A 1 108 ? 25.779 -6.562 -25.698 1.00 87.38 108 TRP A C 1
ATOM 864 O O . TRP A 1 108 ? 26.017 -5.829 -26.656 1.00 87.38 108 TRP A O 1
ATOM 874 N N . GLY A 1 109 ? 26.617 -6.666 -24.662 1.00 91.81 109 GLY A N 1
ATOM 875 C CA . GLY A 1 109 ? 27.892 -5.952 -24.593 1.00 91.81 109 GLY A CA 1
ATOM 876 C C . GLY A 1 109 ? 27.782 -4.473 -24.204 1.00 91.81 109 GLY A C 1
ATOM 877 O O . GLY A 1 109 ? 28.786 -3.767 -24.256 1.00 91.81 109 GLY A O 1
ATOM 878 N N . LYS A 1 110 ? 26.594 -3.978 -23.828 1.00 92.94 110 LYS A N 1
ATOM 879 C CA . LYS A 1 110 ? 26.356 -2.587 -23.412 1.00 92.94 110 LYS A CA 1
ATOM 880 C C . LYS A 1 110 ? 25.556 -2.516 -22.114 1.00 92.94 110 LYS A C 1
ATOM 882 O O . LYS A 1 110 ? 24.824 -3.438 -21.767 1.00 92.94 110 LYS A O 1
ATOM 887 N N . ASN A 1 111 ? 25.676 -1.404 -21.397 1.00 95.00 111 ASN A N 1
ATOM 888 C CA . ASN A 1 111 ? 24.863 -1.159 -20.210 1.00 95.00 111 ASN A CA 1
ATOM 889 C C . ASN A 1 111 ? 23.480 -0.633 -20.617 1.00 95.00 111 ASN A C 1
ATOM 891 O O . ASN A 1 111 ? 23.372 0.280 -21.431 1.00 95.00 111 ASN A O 1
ATOM 895 N N . HIS A 1 112 ? 22.436 -1.227 -20.049 1.00 96.12 112 HIS A N 1
ATOM 896 C CA . HIS A 1 112 ? 21.058 -0.768 -20.114 1.00 96.12 112 HIS A CA 1
ATOM 897 C C . HIS A 1 112 ? 20.752 0.011 -18.833 1.00 96.12 112 HIS A C 1
ATOM 899 O O . HIS A 1 112 ? 20.714 -0.559 -17.744 1.00 96.12 112 HIS A O 1
ATOM 905 N N . GLU A 1 113 ? 20.575 1.323 -18.968 1.00 95.44 113 GLU A N 1
ATOM 906 C CA . GLU A 1 113 ? 20.514 2.264 -17.842 1.00 95.44 113 GLU A CA 1
ATOM 907 C C . GLU A 1 113 ? 19.091 2.495 -17.306 1.00 95.44 113 GLU A C 1
ATOM 909 O O . GLU A 1 113 ? 18.868 3.379 -16.483 1.00 95.44 113 GLU A O 1
ATOM 914 N N . GLY A 1 114 ? 18.117 1.690 -17.738 1.00 92.81 114 GLY A N 1
ATOM 915 C CA . GLY A 1 114 ? 16.723 1.814 -17.321 1.00 92.81 114 GLY A CA 1
ATOM 916 C C . GLY A 1 114 ? 15.965 0.491 -17.338 1.00 92.81 114 GLY A C 1
ATOM 917 O O . GLY A 1 114 ? 16.545 -0.579 -17.512 1.00 92.81 114 GLY A O 1
ATOM 918 N N . ILE A 1 115 ? 14.650 0.572 -17.139 1.00 93.69 115 ILE A N 1
ATOM 919 C CA . ILE A 1 115 ? 13.720 -0.552 -17.288 1.00 93.69 115 ILE A CA 1
ATOM 920 C C . ILE A 1 115 ? 12.706 -0.227 -18.384 1.00 93.69 115 ILE A C 1
ATOM 922 O O . ILE A 1 115 ? 12.221 0.902 -18.462 1.00 93.69 115 ILE A O 1
ATOM 926 N N . ASP A 1 116 ? 12.330 -1.226 -19.181 1.00 95.12 116 ASP A N 1
ATOM 927 C CA . ASP A 1 116 ? 11.252 -1.081 -20.160 1.00 95.12 116 ASP A CA 1
ATOM 928 C C . ASP A 1 116 ? 9.969 -1.688 -19.611 1.00 95.12 116 ASP A C 1
ATOM 930 O O . ASP A 1 116 ? 9.930 -2.862 -19.223 1.00 95.12 116 ASP A O 1
ATOM 934 N N . ILE A 1 117 ? 8.897 -0.903 -19.645 1.00 96.00 117 ILE A N 1
ATOM 935 C CA . ILE A 1 117 ? 7.561 -1.313 -19.225 1.00 96.00 117 ILE A CA 1
ATOM 936 C C . ILE A 1 117 ? 6.642 -1.234 -20.453 1.00 96.00 117 ILE A C 1
ATOM 938 O O . ILE A 1 117 ? 6.489 -0.162 -21.040 1.00 96.00 117 ILE A O 1
ATOM 942 N N . PRO A 1 118 ? 6.008 -2.342 -20.875 1.00 95.50 118 PRO A N 1
ATOM 943 C CA . PRO A 1 118 ? 5.156 -2.350 -22.048 1.00 95.50 118 PRO A CA 1
ATOM 944 C C . PRO A 1 118 ? 3.847 -1.620 -21.748 1.00 95.50 118 PRO A C 1
ATOM 946 O O . PRO A 1 118 ? 3.189 -1.904 -20.745 1.00 95.50 118 PRO A O 1
ATOM 949 N N . ALA A 1 119 ? 3.436 -0.736 -22.655 1.00 94.94 119 ALA A N 1
ATOM 950 C CA . ALA A 1 119 ? 2.185 0.006 -22.567 1.00 94.94 119 ALA A CA 1
ATOM 951 C C . ALA A 1 119 ? 1.571 0.226 -23.957 1.00 94.94 119 ALA A C 1
ATOM 953 O O . ALA A 1 119 ? 2.258 0.178 -24.979 1.00 94.94 119 ALA A O 1
ATOM 954 N N . ARG A 1 120 ? 0.257 0.472 -24.009 1.00 93.75 120 ARG A N 1
ATOM 955 C CA . ARG A 1 120 ? -0.413 0.890 -25.251 1.00 93.75 120 ARG A CA 1
ATOM 956 C C . ARG A 1 120 ? -0.043 2.338 -25.580 1.00 93.75 120 ARG A C 1
ATOM 958 O O . ARG A 1 120 ? 0.213 3.138 -24.683 1.00 93.75 120 ARG A O 1
ATOM 965 N N . ARG A 1 121 ? -0.066 2.701 -26.866 1.00 94.88 121 ARG A N 1
ATOM 966 C CA . ARG A 1 121 ? 0.109 4.101 -27.285 1.00 94.88 121 ARG A CA 1
ATOM 967 C C . ARG A 1 121 ? -0.978 4.968 -26.633 1.00 94.88 121 ARG A C 1
ATOM 969 O O . ARG A 1 121 ? -2.150 4.610 -26.691 1.00 94.88 121 ARG A O 1
ATOM 976 N N . GLY A 1 122 ? -0.571 6.079 -26.018 1.00 93.12 122 GLY A N 1
ATOM 977 C CA . GLY A 1 122 ? -1.461 6.968 -25.262 1.00 93.12 122 GLY A CA 1
ATOM 978 C C . GLY A 1 122 ? -1.674 6.574 -23.795 1.00 93.12 122 GLY A C 1
ATOM 979 O O . GLY A 1 122 ? -2.496 7.190 -23.127 1.00 93.12 122 GLY A O 1
ATOM 980 N N . ALA A 1 123 ? -0.963 5.564 -23.280 1.00 91.12 123 ALA A N 1
ATOM 981 C CA . ALA A 1 123 ? -1.002 5.244 -21.857 1.00 91.12 123 ALA A CA 1
ATOM 982 C C . ALA A 1 123 ? -0.470 6.406 -21.001 1.00 91.12 123 ALA A C 1
ATOM 984 O O . ALA A 1 123 ? 0.510 7.059 -21.358 1.00 91.12 123 ALA A O 1
ATOM 985 N N . HIS A 1 124 ? -1.105 6.624 -19.850 1.00 90.81 124 HIS A N 1
ATOM 986 C CA . HIS A 1 124 ? -0.650 7.602 -18.868 1.00 90.81 124 HIS A CA 1
ATOM 987 C C . HIS A 1 124 ? 0.666 7.158 -18.226 1.00 90.81 124 HIS A C 1
ATOM 989 O O . HIS A 1 124 ? 0.802 5.997 -17.829 1.00 90.81 124 HIS A O 1
ATOM 995 N N . ILE A 1 125 ? 1.592 8.108 -18.103 1.00 90.94 125 ILE A N 1
ATOM 996 C CA . ILE A 1 125 ? 2.851 7.959 -17.377 1.00 90.94 125 ILE A CA 1
ATOM 997 C C . ILE A 1 125 ? 2.794 8.879 -16.161 1.00 90.94 125 ILE A C 1
ATOM 999 O O . ILE A 1 125 ? 2.457 10.057 -16.293 1.00 90.94 125 ILE A O 1
ATOM 1003 N N . LEU A 1 126 ? 3.082 8.328 -14.989 1.00 86.69 126 LEU A N 1
ATOM 1004 C CA . LEU A 1 126 ? 3.146 9.056 -13.728 1.00 86.69 126 LEU A CA 1
ATOM 1005 C C . LEU A 1 126 ? 4.606 9.331 -13.369 1.00 86.69 126 LEU A C 1
ATOM 1007 O O . LEU A 1 126 ? 5.484 8.521 -13.672 1.00 86.69 126 LEU A O 1
ATOM 1011 N N . ALA A 1 127 ? 4.855 10.461 -12.709 1.00 82.88 127 ALA A N 1
ATOM 1012 C CA . ALA A 1 127 ? 6.137 10.691 -12.058 1.00 82.88 127 ALA A CA 1
ATOM 1013 C C . ALA A 1 127 ? 6.268 9.709 -10.888 1.00 82.88 127 ALA A C 1
ATOM 1015 O O . ALA A 1 127 ? 5.335 9.586 -10.090 1.00 82.88 127 ALA A O 1
ATOM 1016 N N . ALA A 1 128 ? 7.390 8.990 -10.858 1.00 68.50 128 ALA A N 1
ATOM 1017 C CA . ALA A 1 128 ? 7.743 8.111 -9.756 1.00 68.50 128 ALA A CA 1
ATOM 1018 C C . ALA A 1 128 ? 8.269 8.944 -8.595 1.00 68.50 128 ALA A C 1
ATOM 1020 O O . ALA A 1 128 ? 9.161 9.792 -8.834 1.00 68.50 128 ALA A O 1
#

Sequence (128 aa):
MRRIWTLLLILIFVSSCAGMKSGKYVQVGPDQNYRKLASAFKVPEWQIRQANENKAISSGDWVFIPQNWGLMGQMMNQEETGAAFARGEFLWPVPSSKRISSEFGHRWGKNHEGIDIPARRGAHILAA

pLDDT: mean 83.44, std 13.14, range [51.09, 96.12]

Secondary structure (DSSP, 8-state):
-HHHHHHHHHHHHHHTTTT---EEEEEPPTT--HHHHHHHHT--HHHHHHHTTT----TT-EEEEE---SHHHHHHGGGHHHHHHHTTPPPPS-TT----SB-SEEETTEEE-S-B----TT------